Protein AF-A0A1Z4R2C9-F1 (afdb_monomer_lite)

Secondary structure (DSSP, 8-state):
----SHHHHHHHHHHHHHHHHHHHHHHHHHHHHHHHHHHHHHHHHHHHHHHHHHHHHHHHHHHHHHHHHHHHHHHHHHHHHTTSS-HHHHHHHHHHHHHHHHHHHHHHHHHHHHHHHHHHHHHHHHHHT-

Sequence (130 aa):
MRFKGSQGENADAQRNAIAISDLQIKVAELQRGRAKLADEIREKVAISLVKFDEGRTDFQTAQIVSMRAVDQFKVFELRYTRGNSDTETYLSRQNQLDNQKAQTYQAWAKMRRSLFELKLLVLSVKEAEI

Foldseek 3Di:
DDPDDPPPVVVVVVVVVVVVVVVVVVVVVVVVVVVVVVVVLVVVLVVLVVQLVVLVVQLVVLVVVLVVLVVVLVVVVVCVVVVNDDPVVNVVSVVVSVVSVVSSVVSVVSSVVSVVVSCCSVVVVVVVVD

pLDDT: mean 88.52, std 14.42, range [37.78, 98.31]

Radius of gyration: 33.73 Å; chains: 1; bounding box: 69×17×107 Å

Structure (mmCIF, N/CA/C/O backbone):
data_AF-A0A1Z4R2C9-F1
#
_entry.id   AF-A0A1Z4R2C9-F1
#
loop_
_atom_site.group_PDB
_atom_site.id
_atom_site.type_symbol
_atom_site.label_atom_id
_atom_site.label_alt_id
_atom_site.label_comp_id
_atom_site.label_asym_id
_atom_site.label_entity_id
_atom_site.label_seq_id
_atom_site.pdbx_PDB_ins_code
_atom_site.Cartn_x
_atom_site.Cartn_y
_atom_site.Cartn_z
_atom_site.occupancy
_atom_site.B_iso_or_equiv
_atom_site.auth_seq_id
_atom_site.auth_comp_id
_atom_site.auth_asym_id
_atom_site.auth_atom_id
_atom_site.pdbx_PDB_model_num
ATOM 1 N N . MET A 1 1 ? 44.093 -3.175 -74.702 1.00 49.88 1 MET A N 1
ATOM 2 C CA . MET A 1 1 ? 44.499 -2.543 -73.428 1.00 49.88 1 MET A CA 1
ATOM 3 C C . MET A 1 1 ? 43.795 -1.193 -73.293 1.00 49.88 1 MET A C 1
ATOM 5 O O . MET A 1 1 ? 44.179 -0.259 -73.981 1.00 49.88 1 MET A O 1
ATOM 9 N N . ARG A 1 2 ? 42.724 -1.096 -72.491 1.00 37.78 2 ARG A N 1
ATOM 10 C CA . ARG A 1 2 ? 42.106 0.181 -72.079 1.00 37.78 2 ARG A CA 1
ATOM 11 C C . ARG A 1 2 ? 41.448 0.001 -70.706 1.00 37.78 2 ARG A C 1
ATOM 13 O O . ARG A 1 2 ? 40.368 -0.563 -70.609 1.00 37.78 2 ARG A O 1
ATOM 20 N N . PHE A 1 3 ? 42.119 0.490 -69.664 1.00 55.72 3 PHE A N 1
ATOM 21 C CA . PHE A 1 3 ? 41.525 0.776 -68.359 1.00 55.72 3 PHE A CA 1
ATOM 22 C C . PHE A 1 3 ? 40.658 2.038 -68.501 1.00 55.72 3 PHE A C 1
ATOM 24 O O . PHE A 1 3 ? 41.180 3.148 -68.549 1.00 55.72 3 PHE A O 1
ATOM 31 N N . LYS A 1 4 ? 39.339 1.881 -68.624 1.00 51.09 4 LYS A N 1
ATOM 32 C CA . LYS A 1 4 ? 38.355 2.963 -68.461 1.00 51.09 4 LYS A CA 1
ATOM 33 C C . LYS A 1 4 ? 37.148 2.377 -67.729 1.00 51.09 4 LYS A C 1
ATOM 35 O O . LYS A 1 4 ? 36.266 1.815 -68.359 1.00 51.09 4 LYS A O 1
ATOM 40 N N . GLY A 1 5 ? 37.176 2.446 -66.401 1.00 53.25 5 GLY A N 1
ATOM 41 C CA . GLY A 1 5 ? 36.091 1.985 -65.521 1.00 53.25 5 GLY A CA 1
ATOM 42 C C . GLY A 1 5 ? 36.464 2.032 -64.036 1.00 53.25 5 GLY A C 1
ATOM 43 O O . GLY A 1 5 ? 35.666 2.435 -63.204 1.00 53.25 5 GLY A O 1
ATOM 44 N N . SER A 1 6 ? 37.732 1.772 -63.706 1.00 55.91 6 SER A N 1
ATOM 45 C CA . SER A 1 6 ? 38.151 1.539 -62.314 1.00 55.91 6 SER A CA 1
ATOM 46 C C . SER A 1 6 ? 38.208 2.774 -61.390 1.00 55.91 6 SER A C 1
ATOM 48 O O . SER A 1 6 ? 38.283 2.598 -60.177 1.00 55.91 6 SER A O 1
ATOM 50 N N . GLN A 1 7 ? 38.185 4.012 -61.902 1.00 55.62 7 GLN A N 1
ATOM 51 C CA . GLN A 1 7 ? 38.276 5.212 -61.047 1.00 55.62 7 GLN A CA 1
ATOM 52 C C . GLN A 1 7 ? 36.916 5.751 -60.567 1.00 55.62 7 GLN A C 1
ATOM 54 O O . GLN A 1 7 ? 36.873 6.389 -59.520 1.00 55.62 7 GLN A O 1
ATOM 59 N N . GLY A 1 8 ? 35.815 5.479 -61.281 1.00 55.78 8 GLY A N 1
ATOM 60 C CA . GLY A 1 8 ? 34.461 5.903 -60.882 1.00 55.78 8 GLY A CA 1
ATOM 61 C C . GLY A 1 8 ? 33.790 4.921 -59.917 1.00 55.78 8 GLY A C 1
ATOM 62 O O . GLY A 1 8 ? 33.294 5.334 -58.874 1.00 55.78 8 GLY A O 1
ATOM 63 N N . GLU A 1 9 ? 33.882 3.615 -60.199 1.00 57.53 9 GLU A N 1
ATOM 64 C CA . GLU A 1 9 ? 33.362 2.552 -59.319 1.00 57.53 9 GLU A CA 1
ATOM 65 C C . GLU A 1 9 ? 33.990 2.580 -57.919 1.00 57.53 9 GLU A C 1
ATOM 67 O O . GLU A 1 9 ? 33.292 2.371 -56.932 1.00 57.53 9 GLU A O 1
ATOM 72 N N . ASN A 1 10 ? 35.285 2.902 -57.806 1.00 67.12 10 ASN A N 1
ATOM 73 C CA . ASN A 1 10 ? 35.951 3.025 -56.507 1.00 67.12 10 ASN A CA 1
ATOM 74 C C . ASN A 1 10 ? 35.430 4.212 -55.682 1.00 67.12 10 ASN A C 1
ATOM 76 O O . ASN A 1 10 ? 35.333 4.096 -54.464 1.00 67.12 10 ASN A O 1
ATOM 80 N N . ALA A 1 11 ? 35.080 5.337 -56.312 1.00 72.00 11 ALA A N 1
ATOM 81 C CA . ALA A 1 11 ? 34.578 6.511 -55.599 1.00 72.00 11 ALA A CA 1
ATOM 82 C C . ALA A 1 11 ? 33.154 6.288 -55.065 1.00 72.00 11 ALA A C 1
ATOM 84 O O . ALA A 1 11 ? 32.856 6.661 -53.929 1.00 72.00 11 ALA A O 1
ATOM 85 N N . ASP A 1 12 ? 32.297 5.631 -55.848 1.00 73.06 12 ASP A N 1
ATOM 86 C CA . ASP A 1 12 ? 30.935 5.288 -55.431 1.00 73.06 12 ASP A CA 1
ATOM 87 C C . ASP A 1 12 ? 30.925 4.148 -54.402 1.00 73.06 12 ASP A C 1
ATOM 89 O O . ASP A 1 12 ? 30.223 4.233 -53.393 1.00 73.06 12 ASP A O 1
ATOM 93 N N . ALA A 1 13 ? 31.773 3.126 -54.571 1.00 73.12 13 ALA A N 1
ATOM 94 C CA . ALA A 1 13 ? 31.970 2.080 -53.567 1.00 73.12 13 ALA A CA 1
ATOM 95 C C . ALA A 1 13 ? 32.492 2.653 -52.237 1.00 73.12 13 ALA A C 1
ATOM 97 O O . ALA A 1 13 ? 32.024 2.259 -51.168 1.00 73.12 13 ALA A O 1
ATOM 98 N N . GLN A 1 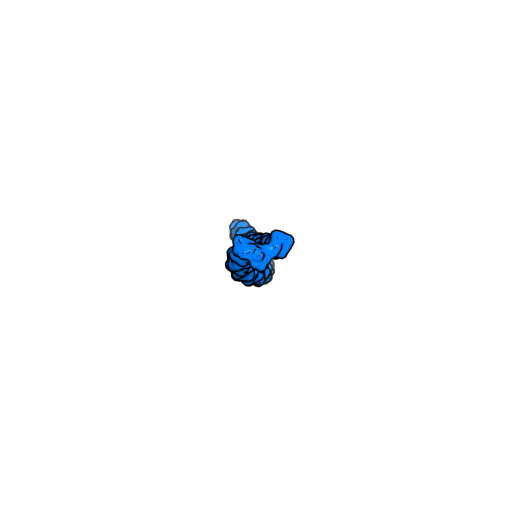14 ? 33.407 3.625 -52.286 1.00 74.19 14 GLN A N 1
ATOM 99 C CA . GLN A 1 14 ? 33.944 4.285 -51.097 1.00 74.19 14 GLN A CA 1
ATOM 100 C C . GLN A 1 14 ? 32.911 5.194 -50.416 1.00 74.19 14 GLN A C 1
ATOM 102 O O . GLN A 1 14 ? 32.808 5.181 -49.190 1.00 74.19 14 GLN A O 1
ATOM 107 N N . ARG A 1 15 ? 32.085 5.926 -51.178 1.00 76.38 15 ARG A N 1
ATOM 108 C CA . ARG A 1 15 ? 30.954 6.699 -50.628 1.00 76.38 15 ARG A CA 1
ATOM 109 C C . ARG A 1 15 ? 29.918 5.802 -49.958 1.00 76.38 15 ARG A C 1
ATOM 111 O O . ARG A 1 15 ? 29.483 6.104 -48.849 1.00 76.38 15 ARG A O 1
ATOM 118 N N . ASN A 1 16 ? 29.569 4.685 -50.592 1.00 75.31 16 ASN A N 1
ATOM 119 C CA . ASN A 1 16 ? 28.640 3.711 -50.025 1.00 75.31 16 ASN A CA 1
ATOM 120 C C . ASN A 1 16 ? 29.207 3.073 -48.749 1.00 75.31 16 ASN A C 1
ATOM 122 O O . ASN A 1 16 ? 28.480 2.940 -47.769 1.00 75.31 16 ASN A O 1
ATOM 126 N N . ALA A 1 17 ? 30.502 2.742 -48.717 1.00 79.56 17 ALA A N 1
ATOM 127 C CA . ALA A 1 17 ? 31.158 2.210 -47.522 1.00 79.56 17 ALA A CA 1
ATOM 128 C C . ALA A 1 17 ? 31.126 3.198 -46.341 1.00 79.56 17 ALA A C 1
ATOM 130 O O . ALA A 1 17 ? 30.846 2.790 -45.215 1.00 79.56 17 ALA A O 1
ATOM 131 N N . ILE A 1 18 ? 31.344 4.494 -46.595 1.00 81.31 18 ILE A N 1
ATOM 132 C CA . ILE A 1 18 ? 31.242 5.544 -45.569 1.00 81.31 18 ILE A CA 1
ATOM 133 C C . ILE A 1 18 ? 29.800 5.658 -45.058 1.00 81.31 18 ILE A C 1
ATOM 135 O O . ILE A 1 18 ? 29.573 5.610 -43.853 1.00 81.31 18 ILE A O 1
ATOM 139 N N . ALA A 1 19 ? 28.814 5.723 -45.958 1.00 83.06 19 ALA A N 1
ATOM 140 C CA . ALA A 1 19 ? 27.404 5.804 -45.576 1.00 83.06 19 ALA A CA 1
ATOM 141 C C . ALA A 1 19 ? 26.936 4.578 -44.767 1.00 83.06 19 ALA A C 1
ATOM 143 O O . ALA A 1 19 ? 26.190 4.718 -43.798 1.00 83.06 19 ALA A O 1
ATOM 144 N N . ILE A 1 20 ? 27.397 3.375 -45.128 1.00 86.31 20 ILE A N 1
ATOM 145 C CA . ILE A 1 20 ? 27.125 2.145 -44.373 1.00 86.31 20 ILE A CA 1
ATOM 146 C C . ILE A 1 20 ? 27.781 2.203 -42.988 1.00 86.31 20 ILE A C 1
ATOM 148 O O . ILE A 1 20 ? 27.129 1.863 -42.004 1.00 86.31 20 ILE A O 1
ATOM 152 N N . SER A 1 21 ? 29.031 2.663 -42.891 1.00 87.56 21 SER A N 1
ATOM 153 C CA . SER A 1 21 ? 29.723 2.842 -41.608 1.00 87.56 21 SER A CA 1
ATOM 154 C C . SER A 1 21 ? 28.983 3.827 -40.695 1.00 87.56 21 SER A C 1
ATOM 156 O O . SER A 1 21 ? 28.780 3.540 -39.517 1.00 87.56 21 SER A O 1
ATOM 158 N N . ASP A 1 22 ? 28.503 4.952 -41.228 1.00 90.69 22 ASP A N 1
ATOM 159 C CA . ASP A 1 22 ? 27.720 5.928 -40.459 1.00 90.69 22 ASP A CA 1
ATOM 160 C C . ASP A 1 22 ? 26.394 5.339 -39.961 1.00 90.69 22 ASP A C 1
ATOM 162 O O . ASP A 1 22 ? 25.987 5.573 -38.820 1.00 90.69 22 ASP A O 1
ATOM 166 N N . LEU A 1 23 ? 25.716 4.538 -40.790 1.00 90.81 23 LEU A N 1
ATOM 167 C CA . LEU A 1 23 ? 24.514 3.812 -40.376 1.00 90.81 23 LEU A CA 1
ATOM 168 C C . LEU A 1 23 ? 24.822 2.782 -39.283 1.00 90.81 23 LEU A C 1
ATOM 170 O O . LEU A 1 23 ? 24.055 2.671 -38.329 1.00 90.81 23 LEU A O 1
ATOM 174 N N . GLN A 1 24 ? 25.943 2.065 -39.372 1.00 90.44 24 GLN A N 1
ATOM 175 C CA . GLN A 1 24 ? 26.370 1.114 -38.341 1.00 90.44 24 GLN A CA 1
ATOM 176 C C . GLN A 1 24 ? 26.655 1.808 -37.005 1.00 90.44 24 GLN A C 1
ATOM 178 O O . GLN A 1 24 ? 26.222 1.314 -35.963 1.00 90.44 24 GLN A O 1
ATOM 183 N N . ILE A 1 25 ? 27.317 2.969 -37.027 1.00 92.69 25 ILE A N 1
ATOM 184 C CA . ILE A 1 25 ? 27.556 3.783 -35.828 1.00 92.69 25 ILE A CA 1
ATOM 185 C C . ILE A 1 25 ? 26.222 4.209 -35.208 1.00 92.69 25 ILE A C 1
ATOM 187 O O . ILE A 1 25 ? 26.000 3.971 -34.022 1.00 92.69 25 ILE A O 1
ATOM 191 N N . LYS A 1 26 ? 25.294 4.744 -36.012 1.00 93.62 26 LYS A N 1
ATOM 192 C CA . LYS A 1 26 ? 23.960 5.150 -35.535 1.00 93.62 26 LYS A CA 1
ATOM 193 C C . LYS A 1 26 ? 23.165 3.983 -34.953 1.00 93.62 26 LYS A C 1
ATOM 195 O O . LYS A 1 26 ? 22.518 4.133 -33.921 1.00 93.62 26 LYS A O 1
ATOM 200 N N . VAL A 1 27 ? 23.221 2.804 -35.573 1.00 93.75 27 VAL A N 1
ATOM 201 C CA . VAL A 1 27 ? 22.576 1.594 -35.038 1.00 93.75 27 VAL A CA 1
ATOM 202 C C . VAL A 1 27 ? 23.195 1.199 -33.697 1.00 93.75 27 VAL A C 1
ATOM 204 O O . VAL A 1 27 ? 22.458 0.896 -32.761 1.00 93.75 27 VAL A O 1
ATOM 207 N N . ALA A 1 28 ? 24.522 1.245 -33.566 1.00 92.81 28 ALA A N 1
ATOM 208 C CA . ALA A 1 28 ? 25.199 0.949 -32.306 1.00 92.81 28 ALA A CA 1
ATOM 209 C C . ALA A 1 28 ? 24.842 1.964 -31.203 1.00 92.81 28 ALA A C 1
ATOM 211 O O . ALA A 1 28 ? 24.635 1.579 -30.050 1.00 92.81 28 ALA A O 1
ATOM 212 N N . GLU A 1 29 ? 24.721 3.250 -31.540 1.00 92.88 29 GLU A N 1
ATOM 213 C CA . GLU A 1 29 ? 24.247 4.294 -30.625 1.00 92.88 29 GLU A CA 1
ATOM 214 C C . GLU A 1 29 ? 22.803 4.049 -30.179 1.00 92.88 29 GLU A C 1
ATOM 216 O O . GLU A 1 29 ? 22.523 4.085 -28.981 1.00 92.88 29 GLU A O 1
ATOM 221 N N . LEU A 1 30 ? 21.902 3.718 -31.110 1.00 92.31 30 LEU A N 1
ATOM 222 C CA . LEU A 1 30 ? 20.516 3.363 -30.795 1.00 92.31 30 LEU A CA 1
ATOM 223 C C . LEU A 1 30 ? 20.433 2.120 -29.904 1.00 92.31 30 LEU A C 1
ATOM 225 O O . LEU A 1 30 ? 19.670 2.104 -28.939 1.00 92.31 30 LEU A O 1
ATOM 229 N N . GLN A 1 31 ? 21.240 1.092 -30.174 1.00 91.00 31 GLN A N 1
ATOM 230 C CA . GLN A 1 31 ? 21.304 -0.113 -29.344 1.00 91.00 31 GLN A CA 1
ATOM 231 C C . GLN A 1 31 ? 21.794 0.196 -27.926 1.00 91.00 31 GLN A C 1
ATOM 233 O O . GLN A 1 31 ? 21.207 -0.290 -26.959 1.00 91.00 31 GLN A O 1
ATOM 238 N N . ARG A 1 32 ? 22.820 1.046 -27.779 1.00 91.62 32 ARG A N 1
ATOM 239 C CA . ARG A 1 32 ? 23.282 1.519 -26.464 1.00 91.62 32 ARG A CA 1
ATOM 240 C C . ARG A 1 32 ? 22.214 2.340 -25.747 1.00 91.62 32 ARG A C 1
ATOM 242 O O . ARG A 1 32 ? 21.995 2.129 -24.558 1.00 91.62 32 ARG A O 1
ATOM 249 N N . GLY A 1 33 ? 21.534 3.238 -26.461 1.00 92.06 33 GLY A N 1
ATOM 250 C CA . GLY A 1 33 ? 20.423 4.025 -25.925 1.00 92.06 33 GLY A CA 1
ATOM 251 C C . GLY A 1 33 ? 19.295 3.133 -25.410 1.00 92.06 33 GLY A C 1
ATOM 252 O O . GLY A 1 33 ? 18.847 3.300 -24.278 1.00 92.06 33 GLY A O 1
ATOM 253 N N . ARG A 1 34 ? 18.907 2.118 -26.190 1.00 88.94 34 ARG A N 1
ATOM 254 C CA . ARG A 1 34 ? 17.906 1.121 -25.791 1.00 88.94 34 ARG A CA 1
ATOM 255 C C . ARG A 1 34 ? 18.339 0.331 -24.555 1.00 88.94 34 ARG A C 1
ATOM 257 O O . ARG A 1 34 ? 17.536 0.162 -23.644 1.00 88.94 34 ARG A O 1
ATOM 264 N N . ALA A 1 35 ? 19.590 -0.131 -24.504 1.00 90.12 35 ALA A N 1
ATOM 265 C CA . ALA A 1 35 ? 20.113 -0.863 -23.350 1.00 90.12 35 ALA A CA 1
ATOM 266 C C . ALA A 1 35 ? 20.080 -0.008 -22.073 1.00 90.12 35 ALA A C 1
ATOM 268 O O . ALA A 1 35 ? 19.579 -0.460 -21.046 1.00 90.12 35 ALA A O 1
ATOM 269 N N . LYS A 1 36 ? 20.516 1.255 -22.162 1.00 92.06 36 LYS A N 1
ATOM 270 C CA . LYS A 1 36 ? 20.483 2.196 -21.036 1.00 92.06 36 LYS A CA 1
ATOM 271 C C . LYS A 1 36 ? 19.055 2.461 -20.547 1.00 92.06 36 LYS A C 1
ATOM 273 O O . LYS A 1 36 ? 18.805 2.410 -19.348 1.00 92.06 36 LYS A O 1
ATOM 278 N N . LEU A 1 37 ? 18.111 2.691 -21.462 1.00 89.12 37 LEU A N 1
ATOM 279 C CA . LEU A 1 37 ? 16.698 2.871 -21.111 1.00 89.12 37 LEU A CA 1
ATOM 280 C C . LEU A 1 37 ? 16.120 1.626 -20.428 1.00 89.12 37 LEU A C 1
ATOM 282 O O . LEU A 1 37 ? 15.398 1.749 -19.441 1.00 89.12 37 LE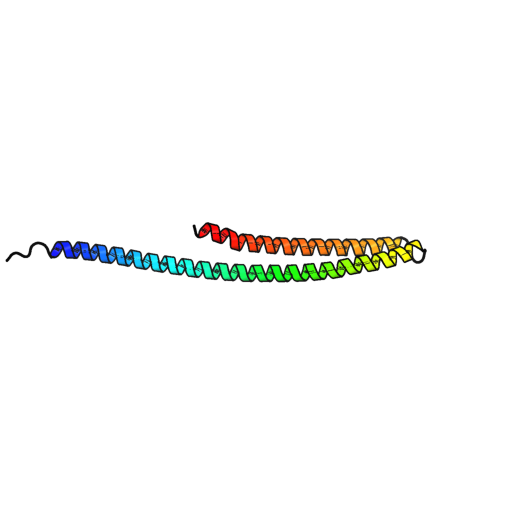U A O 1
ATOM 286 N N . ALA A 1 38 ? 16.459 0.430 -20.912 1.00 88.00 38 ALA A N 1
ATOM 287 C CA . ALA A 1 38 ? 16.024 -0.819 -20.295 1.00 88.00 38 ALA A CA 1
ATOM 288 C C . ALA A 1 38 ? 16.573 -0.988 -18.867 1.00 88.00 38 ALA A C 1
ATOM 290 O O . ALA A 1 38 ? 15.854 -1.468 -17.989 1.00 88.00 38 ALA A O 1
ATOM 291 N N . ASP A 1 39 ? 17.819 -0.585 -18.613 1.00 91.69 39 ASP A N 1
ATOM 292 C CA . ASP A 1 39 ? 18.411 -0.597 -17.269 1.00 91.69 39 ASP A CA 1
ATOM 293 C C . ASP A 1 39 ? 17.711 0.397 -16.333 1.00 91.69 39 ASP A C 1
ATOM 295 O O . ASP A 1 39 ? 17.289 0.017 -15.240 1.00 91.69 39 ASP A O 1
ATOM 299 N N . GLU A 1 40 ? 17.480 1.630 -16.790 1.00 91.06 40 GLU A N 1
ATOM 300 C CA . GLU A 1 40 ? 16.765 2.655 -16.018 1.00 91.06 40 GLU A CA 1
ATOM 301 C C . GLU A 1 40 ? 15.317 2.242 -15.696 1.00 91.06 40 GLU A C 1
ATOM 303 O O . GLU A 1 40 ? 14.809 2.498 -14.601 1.00 91.06 40 GLU A O 1
ATOM 308 N N . ILE A 1 41 ? 14.628 1.588 -16.636 1.00 89.06 41 ILE A N 1
ATOM 309 C CA . ILE A 1 41 ? 13.279 1.054 -16.412 1.00 89.06 41 ILE A CA 1
ATOM 310 C C . ILE A 1 41 ? 13.318 -0.058 -15.363 1.00 89.06 41 ILE A C 1
ATOM 312 O O . ILE A 1 41 ? 12.500 -0.047 -14.441 1.00 89.06 41 ILE A O 1
ATOM 316 N N . ARG A 1 42 ? 14.265 -1.000 -15.472 1.00 90.88 42 ARG A N 1
ATOM 317 C CA . ARG A 1 42 ? 14.422 -2.091 -14.499 1.00 90.88 42 ARG A CA 1
ATOM 318 C C . ARG A 1 42 ? 14.651 -1.556 -13.090 1.00 90.88 42 ARG A C 1
ATOM 320 O O . ARG A 1 42 ? 14.002 -2.026 -12.157 1.00 90.88 42 ARG A O 1
ATOM 327 N N . GLU A 1 43 ? 15.501 -0.545 -12.945 1.00 94.38 43 GLU A N 1
ATOM 328 C CA . GLU A 1 43 ? 15.746 0.120 -11.665 1.00 94.38 43 GLU A CA 1
ATOM 329 C C . GLU A 1 43 ? 14.466 0.761 -11.101 1.00 94.38 43 GLU A C 1
ATOM 331 O O . GLU A 1 43 ? 14.087 0.505 -9.956 1.00 94.38 43 GLU A O 1
ATOM 336 N N . LYS A 1 44 ? 13.730 1.528 -11.917 1.00 93.75 44 LYS A N 1
ATOM 337 C CA . LYS A 1 44 ? 12.467 2.162 -11.495 1.00 93.75 44 LYS A CA 1
ATOM 338 C C . LYS A 1 44 ? 11.402 1.143 -11.094 1.00 93.75 44 LYS A C 1
ATOM 340 O O . LYS A 1 44 ? 10.679 1.367 -10.123 1.00 93.75 44 LYS A O 1
ATOM 345 N N . VAL A 1 45 ? 11.296 0.032 -11.823 1.00 94.94 45 VAL A N 1
ATOM 346 C CA . VAL A 1 45 ? 10.375 -1.064 -11.492 1.00 94.94 45 VAL A CA 1
ATOM 347 C C . VAL A 1 45 ? 10.758 -1.695 -10.156 1.00 94.94 45 VAL A C 1
ATOM 349 O O . VAL A 1 45 ? 9.878 -1.889 -9.320 1.00 94.94 45 VAL A O 1
ATOM 352 N N . ALA A 1 46 ? 12.047 -1.952 -9.916 1.00 95.19 46 ALA A N 1
ATOM 353 C CA . ALA A 1 46 ? 12.522 -2.509 -8.651 1.00 95.19 46 ALA A CA 1
ATOM 354 C C . ALA A 1 46 ? 12.197 -1.590 -7.461 1.00 95.19 46 ALA A C 1
ATOM 356 O O . ALA A 1 46 ? 11.636 -2.046 -6.466 1.00 95.19 46 ALA A O 1
ATOM 357 N N . ILE A 1 47 ? 12.457 -0.285 -7.585 1.00 96.00 47 ILE A N 1
ATOM 358 C CA . ILE A 1 47 ? 12.136 0.702 -6.541 1.00 96.00 47 ILE A CA 1
ATOM 359 C C . ILE A 1 47 ? 10.626 0.741 -6.263 1.00 96.00 47 ILE A C 1
ATOM 361 O O . ILE A 1 47 ? 10.198 0.755 -5.108 1.00 96.00 47 ILE A O 1
ATOM 365 N N . SER A 1 48 ? 9.802 0.758 -7.311 1.00 96.06 48 SER A N 1
ATOM 366 C CA . SER A 1 48 ? 8.342 0.776 -7.165 1.00 96.06 48 SER A CA 1
ATOM 367 C C . SER A 1 48 ? 7.791 -0.518 -6.566 1.00 96.06 48 SER A C 1
ATOM 369 O O . SER A 1 48 ? 6.818 -0.468 -5.814 1.00 96.06 48 SER A O 1
ATOM 371 N N . LEU A 1 49 ? 8.416 -1.663 -6.853 1.00 96.62 49 LEU A N 1
ATOM 372 C CA . LEU A 1 49 ? 8.050 -2.945 -6.257 1.00 96.62 49 LEU A CA 1
ATOM 373 C C . LEU A 1 49 ? 8.317 -2.955 -4.748 1.00 96.62 49 LEU A C 1
ATOM 375 O O . LEU A 1 49 ? 7.427 -3.326 -3.990 1.00 96.62 49 LEU A O 1
ATOM 379 N N . VAL A 1 50 ? 9.478 -2.461 -4.307 1.00 97.19 50 VAL A N 1
ATOM 380 C CA . VAL A 1 50 ? 9.798 -2.342 -2.872 1.00 97.19 50 VAL A CA 1
ATOM 381 C C . VAL A 1 50 ? 8.750 -1.495 -2.146 1.00 97.19 50 VAL A C 1
ATOM 383 O O . VAL A 1 50 ? 8.190 -1.934 -1.146 1.00 97.19 50 VAL A O 1
ATOM 386 N N . LYS A 1 51 ? 8.387 -0.328 -2.697 1.00 96.06 51 LYS A N 1
ATOM 387 C CA . LYS A 1 51 ? 7.329 0.530 -2.126 1.00 96.06 51 LYS A CA 1
ATOM 388 C C . LYS A 1 51 ? 5.971 -0.167 -2.052 1.00 96.06 51 LYS A C 1
ATOM 390 O O . LYS A 1 51 ? 5.171 0.098 -1.152 1.00 96.06 51 LYS A O 1
ATOM 395 N N . PHE A 1 52 ? 5.662 -1.013 -3.033 1.00 97.75 52 PHE A N 1
ATOM 396 C CA . PHE A 1 52 ? 4.445 -1.811 -3.007 1.00 97.75 52 PHE A CA 1
ATOM 397 C C . PHE A 1 52 ? 4.477 -2.854 -1.888 1.00 97.75 52 PHE A C 1
ATOM 399 O O . PHE A 1 52 ? 3.501 -2.952 -1.143 1.00 97.75 52 PHE A O 1
ATOM 406 N N . ASP A 1 53 ? 5.582 -3.579 -1.732 1.00 98.00 53 ASP A N 1
ATOM 407 C CA . ASP A 1 53 ? 5.727 -4.610 -0.701 1.00 98.00 53 ASP A CA 1
ATOM 408 C C . ASP A 1 53 ? 5.724 -4.029 0.722 1.00 98.00 53 ASP A C 1
ATOM 410 O O . ASP A 1 53 ? 5.086 -4.594 1.617 1.00 98.00 53 ASP A O 1
ATOM 414 N N . GLU A 1 54 ? 6.340 -2.862 0.925 1.00 96.94 54 GLU A N 1
ATOM 415 C CA . GLU A 1 54 ? 6.242 -2.095 2.174 1.00 96.94 54 GLU A CA 1
ATOM 416 C C . GLU A 1 54 ? 4.779 -1.745 2.482 1.00 96.94 54 GLU A C 1
ATOM 418 O O . GLU A 1 54 ? 4.240 -2.133 3.520 1.00 96.94 54 GLU A O 1
ATOM 423 N N . GLY A 1 55 ? 4.083 -1.110 1.530 1.00 97.81 55 GLY A N 1
ATOM 424 C CA . GLY A 1 55 ? 2.676 -0.741 1.700 1.00 97.81 55 GLY A CA 1
ATOM 425 C C . GLY A 1 55 ? 1.751 -1.945 1.910 1.00 97.81 55 GLY A C 1
ATOM 426 O O . GLY A 1 55 ? 0.771 -1.860 2.654 1.00 97.81 55 GLY A O 1
ATOM 427 N N . ARG A 1 56 ? 2.057 -3.085 1.283 1.00 98.00 56 ARG A N 1
ATOM 428 C CA . ARG A 1 56 ? 1.338 -4.347 1.489 1.00 98.00 56 ARG A CA 1
ATOM 429 C C . ARG A 1 56 ? 1.510 -4.846 2.918 1.00 98.00 56 ARG A C 1
ATOM 431 O O . ARG A 1 56 ? 0.516 -5.219 3.540 1.00 98.00 56 ARG A O 1
ATOM 438 N N . THR A 1 57 ? 2.737 -4.857 3.425 1.00 97.94 57 THR A N 1
ATOM 439 C CA . THR A 1 57 ? 3.046 -5.322 4.784 1.00 97.94 57 THR A CA 1
ATOM 440 C C . THR A 1 57 ? 2.382 -4.431 5.834 1.00 97.94 57 THR A C 1
ATOM 442 O O . THR A 1 57 ? 1.755 -4.940 6.769 1.00 97.94 57 THR A O 1
ATOM 445 N N . ASP A 1 58 ? 2.418 -3.113 5.633 1.00 97.50 58 ASP A N 1
ATOM 446 C CA . ASP A 1 58 ? 1.725 -2.140 6.483 1.00 97.50 58 ASP A CA 1
ATOM 447 C C . ASP A 1 58 ? 0.215 -2.392 6.514 1.00 97.50 58 ASP A C 1
ATOM 449 O O . ASP A 1 58 ? -0.395 -2.455 7.584 1.00 97.50 58 ASP A O 1
ATOM 453 N N . PHE A 1 59 ? -0.403 -2.582 5.343 1.00 98.31 59 PHE A N 1
ATOM 454 C CA . PHE A 1 59 ? -1.832 -2.867 5.254 1.00 98.31 59 PHE A CA 1
ATOM 455 C C . PHE A 1 59 ? -2.202 -4.193 5.928 1.00 98.31 59 PHE A C 1
ATOM 457 O O . PHE A 1 59 ? -3.170 -4.235 6.686 1.00 98.31 59 PHE A O 1
ATOM 464 N N . GLN A 1 60 ? -1.438 -5.263 5.693 1.00 98.06 60 GLN A N 1
ATOM 465 C CA . GLN A 1 60 ? -1.675 -6.566 6.324 1.00 98.06 60 GLN A CA 1
ATOM 466 C C . GLN A 1 60 ? -1.580 -6.474 7.850 1.00 98.06 60 GLN A C 1
ATOM 468 O O . GLN A 1 60 ? -2.434 -7.002 8.564 1.00 98.06 60 GLN A O 1
ATOM 473 N N . THR A 1 61 ? -0.587 -5.743 8.353 1.00 97.81 61 THR A N 1
ATOM 474 C CA . THR A 1 61 ? -0.422 -5.497 9.788 1.00 97.81 61 THR A CA 1
ATOM 475 C C . THR A 1 61 ? -1.609 -4.714 10.349 1.00 97.81 61 THR A C 1
ATOM 477 O O . THR A 1 61 ? -2.231 -5.143 11.324 1.00 97.81 61 THR A O 1
ATOM 480 N N . ALA A 1 62 ? -1.988 -3.606 9.703 1.00 98.00 62 ALA A N 1
ATOM 481 C CA . ALA A 1 62 ? -3.127 -2.788 10.113 1.00 98.00 62 ALA A CA 1
ATOM 482 C C . ALA A 1 62 ? -4.447 -3.579 10.097 1.00 98.00 62 ALA A C 1
ATOM 484 O O . ALA A 1 62 ? -5.260 -3.442 11.012 1.00 98.00 62 ALA A O 1
ATOM 485 N N . GLN A 1 63 ? -4.636 -4.457 9.108 1.00 97.94 63 GLN A N 1
ATOM 486 C CA . GLN A 1 63 ? -5.806 -5.323 9.003 1.00 97.94 63 GLN A CA 1
ATOM 487 C C . GLN A 1 63 ? -5.915 -6.273 10.200 1.00 97.94 63 GLN A C 1
ATOM 489 O O . GLN A 1 63 ? -6.977 -6.342 10.818 1.00 97.94 63 GLN A O 1
ATOM 494 N N . ILE A 1 64 ? -4.828 -6.959 10.567 1.00 97.75 64 ILE A N 1
ATOM 495 C CA . ILE A 1 64 ? -4.813 -7.874 11.720 1.00 97.75 64 ILE A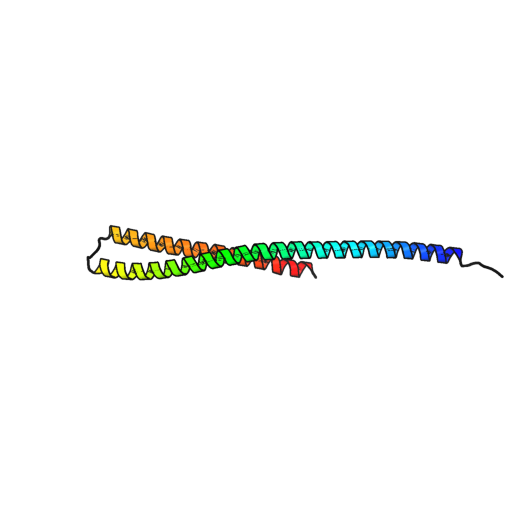 CA 1
ATOM 496 C C . ILE A 1 64 ? -5.131 -7.114 13.014 1.00 97.75 64 ILE A C 1
ATOM 498 O O . ILE A 1 64 ? -5.957 -7.561 13.815 1.00 97.75 64 ILE A O 1
ATOM 502 N N . VAL A 1 65 ? -4.515 -5.944 13.210 1.00 97.50 65 VAL A N 1
ATOM 503 C CA . VAL A 1 65 ? -4.768 -5.095 14.384 1.00 97.50 65 VAL A CA 1
ATOM 504 C C . VAL A 1 65 ? -6.227 -4.641 14.423 1.00 97.50 65 VAL A C 1
ATOM 506 O O . VAL A 1 65 ? -6.866 -4.732 15.470 1.00 97.50 65 VAL A O 1
ATOM 509 N N . SER A 1 66 ? -6.785 -4.206 13.292 1.00 97.81 66 SER A N 1
ATOM 510 C CA . SER A 1 66 ? -8.178 -3.764 13.203 1.00 97.81 66 SER A CA 1
ATOM 511 C C .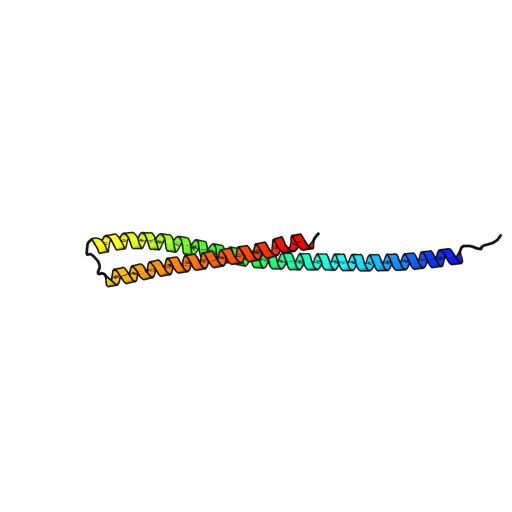 SER A 1 66 ? -9.165 -4.895 13.485 1.00 97.81 66 SER A C 1
ATOM 513 O O . SER A 1 66 ? -10.097 -4.700 14.264 1.00 97.81 66 SER A O 1
ATOM 515 N N . MET A 1 67 ? -8.932 -6.094 12.940 1.00 97.69 67 MET A N 1
ATOM 516 C CA . MET A 1 67 ? -9.743 -7.278 13.246 1.00 97.69 67 MET A CA 1
ATOM 517 C C . MET A 1 67 ? -9.741 -7.572 14.748 1.00 97.69 67 MET A C 1
ATOM 519 O O . MET A 1 67 ? -10.797 -7.755 15.351 1.00 97.69 67 MET A O 1
ATOM 523 N N . ARG A 1 68 ? -8.564 -7.526 15.381 1.00 97.50 68 ARG A N 1
ATOM 524 C CA . ARG A 1 68 ? -8.453 -7.747 16.823 1.00 97.50 68 ARG A CA 1
ATOM 525 C C . ARG A 1 68 ? -9.138 -6.653 17.641 1.00 97.50 68 ARG A C 1
ATOM 527 O O . ARG A 1 68 ? -9.772 -6.963 18.648 1.00 97.50 68 ARG A O 1
ATOM 534 N N . ALA A 1 69 ? -9.040 -5.397 17.213 1.00 97.69 69 ALA A N 1
ATOM 535 C CA . ALA A 1 69 ? -9.715 -4.274 17.854 1.00 97.69 69 ALA A CA 1
ATOM 536 C C . ALA A 1 69 ? -11.246 -4.416 17.789 1.00 97.69 69 ALA A C 1
ATOM 538 O O . ALA A 1 69 ? -11.923 -4.148 18.779 1.00 97.69 69 ALA A O 1
ATOM 539 N N . VAL A 1 70 ? -11.793 -4.898 16.665 1.00 98.19 70 VAL A N 1
ATOM 540 C CA . VAL A 1 70 ? -13.226 -5.216 16.535 1.00 98.19 70 VAL A CA 1
ATOM 541 C C . VAL A 1 70 ? -13.641 -6.272 17.559 1.00 98.19 70 VAL A C 1
ATOM 543 O O . VAL A 1 70 ? -14.639 -6.089 18.253 1.00 98.19 70 VAL A O 1
ATOM 546 N N . ASP A 1 71 ? -12.884 -7.361 17.690 1.00 98.06 71 ASP A N 1
ATOM 547 C CA . ASP A 1 71 ? -13.235 -8.432 18.627 1.00 98.06 71 ASP A CA 1
ATOM 548 C C . ASP A 1 71 ? -13.122 -7.990 20.091 1.00 98.06 71 ASP A C 1
ATOM 550 O O . ASP A 1 71 ? -13.995 -8.298 20.904 1.00 98.06 71 ASP A O 1
ATOM 554 N N . GLN A 1 72 ? -12.105 -7.194 20.428 1.00 96.81 72 GLN A N 1
ATOM 555 C CA . GLN A 1 72 ? -11.991 -6.569 21.749 1.00 96.81 72 GLN A CA 1
ATOM 556 C C . GLN A 1 72 ? -13.168 -5.634 22.042 1.00 96.81 72 GLN A C 1
ATOM 558 O O . GLN A 1 72 ? -13.708 -5.654 23.150 1.00 96.81 72 GLN A O 1
ATOM 563 N N . PHE A 1 73 ? -13.591 -4.844 21.053 1.00 97.88 73 PHE A N 1
ATOM 564 C CA . PHE A 1 73 ? -14.722 -3.938 21.207 1.00 97.88 73 PHE A CA 1
ATOM 565 C C . PHE A 1 73 ? -16.032 -4.693 21.449 1.00 97.88 73 PHE A C 1
ATOM 567 O O . PHE A 1 73 ? -16.771 -4.310 22.346 1.00 97.88 73 PHE A O 1
ATOM 574 N N . LYS A 1 74 ? -16.283 -5.815 20.759 1.00 97.50 74 LYS A N 1
ATOM 575 C CA . LYS A 1 74 ? -17.461 -6.670 21.024 1.00 97.50 74 LYS A CA 1
ATOM 576 C C . LYS A 1 74 ? -17.502 -7.165 22.472 1.00 97.50 74 LYS A C 1
ATOM 578 O O . LYS A 1 74 ? -18.545 -7.143 23.119 1.00 97.50 74 LYS A O 1
ATOM 583 N N . VAL A 1 75 ? -16.361 -7.604 23.011 1.00 96.19 75 VAL A N 1
ATOM 584 C CA . VAL A 1 75 ? -16.274 -8.033 24.419 1.00 96.19 75 VAL A CA 1
ATOM 585 C C . VAL A 1 75 ? -16.586 -6.870 25.361 1.00 96.19 75 VAL A C 1
ATOM 587 O O . VAL A 1 75 ? -17.262 -7.049 26.375 1.00 96.19 75 VAL A O 1
ATOM 590 N N . PHE A 1 76 ? -16.098 -5.677 25.035 1.00 96.75 76 PHE A N 1
ATOM 591 C CA . PHE A 1 76 ? -16.366 -4.470 25.803 1.00 96.75 76 PHE A CA 1
ATOM 592 C C . PHE A 1 76 ? -17.842 -4.031 25.717 1.00 96.75 76 PHE A C 1
ATOM 594 O O . PHE A 1 76 ? -18.441 -3.719 26.743 1.00 96.75 76 PHE A O 1
ATOM 601 N N . GLU A 1 77 ? -18.466 -4.101 24.544 1.00 96.56 77 GLU A N 1
ATOM 602 C CA . GLU A 1 77 ? -19.888 -3.805 24.326 1.00 96.56 77 GLU A CA 1
ATOM 603 C C . GLU A 1 77 ? -20.796 -4.715 25.174 1.00 96.56 77 GLU A C 1
ATOM 605 O O . GLU A 1 77 ? -21.730 -4.250 25.833 1.00 96.56 77 GLU A O 1
ATOM 610 N N . LEU A 1 78 ? -20.465 -6.006 25.277 1.00 96.38 78 LEU A N 1
ATOM 611 C CA . LEU A 1 78 ? -21.155 -6.933 26.182 1.00 96.38 78 LEU A CA 1
ATOM 612 C C . LEU A 1 78 ? -21.014 -6.544 27.662 1.00 96.38 78 LEU A C 1
ATOM 614 O O . LEU A 1 78 ? -21.914 -6.801 28.460 1.00 96.38 78 LEU A O 1
ATOM 618 N N . ARG A 1 79 ? -19.889 -5.946 28.068 1.00 94.69 79 ARG A N 1
ATOM 619 C CA . ARG A 1 79 ? -19.718 -5.447 29.444 1.00 94.69 79 ARG A CA 1
ATOM 620 C C . ARG A 1 79 ? -20.550 -4.192 29.683 1.00 94.69 79 ARG A C 1
ATOM 622 O O . ARG A 1 79 ? -21.191 -4.108 30.728 1.00 94.69 79 ARG A O 1
ATOM 629 N N . TYR A 1 80 ? -20.561 -3.269 28.724 1.00 95.50 80 TYR A N 1
ATOM 630 C CA . TYR A 1 80 ? -21.350 -2.039 28.780 1.00 95.50 80 TYR A CA 1
ATOM 631 C C . TYR A 1 80 ? -22.850 -2.328 28.894 1.00 95.50 80 TYR A C 1
ATOM 633 O O . TYR A 1 80 ? -23.499 -1.853 29.819 1.00 95.50 80 TYR A O 1
ATOM 641 N N . THR A 1 81 ? -23.382 -3.202 28.037 1.00 94.62 81 THR A N 1
ATOM 642 C CA . THR A 1 81 ? -24.806 -3.594 28.059 1.00 94.62 81 THR A CA 1
ATOM 643 C C . THR A 1 81 ? -25.232 -4.288 29.356 1.00 94.62 81 THR A C 1
ATOM 645 O O . THR A 1 81 ? -26.402 -4.247 29.724 1.00 94.62 81 THR A O 1
ATOM 648 N N . ARG A 1 82 ? -24.287 -4.887 30.090 1.00 95.75 82 ARG A N 1
ATOM 649 C CA . ARG A 1 82 ? -24.504 -5.465 31.428 1.00 95.75 82 ARG A CA 1
ATOM 650 C C . ARG A 1 82 ? -24.358 -4.451 32.571 1.00 95.75 82 ARG A C 1
ATOM 652 O O . ARG A 1 82 ? -24.383 -4.859 33.726 1.00 95.75 82 ARG A O 1
ATOM 659 N N . GLY A 1 83 ? -24.163 -3.167 32.270 1.00 93.25 83 GLY A N 1
ATOM 660 C CA . GLY A 1 83 ? -23.994 -2.101 33.261 1.00 93.25 83 GLY A CA 1
ATOM 661 C C . GLY A 1 83 ? -22.604 -2.033 33.902 1.00 93.25 83 GLY A C 1
ATOM 662 O O . GLY A 1 83 ? -22.426 -1.326 34.886 1.00 93.25 83 GLY A O 1
ATOM 663 N N . ASN A 1 84 ? -21.603 -2.741 33.362 1.00 92.50 84 ASN A N 1
ATOM 664 C CA . ASN A 1 84 ? -20.242 -2.779 33.921 1.00 92.50 84 ASN A CA 1
ATOM 665 C C . ASN A 1 84 ? -19.315 -1.680 33.356 1.00 92.50 84 ASN A C 1
ATOM 667 O O . ASN A 1 84 ? -18.094 -1.795 33.461 1.00 92.50 84 ASN A O 1
ATOM 671 N N . SER A 1 85 ? -19.871 -0.671 32.683 1.00 90.88 85 SER A N 1
ATOM 672 C CA . SER A 1 85 ? -19.161 0.482 32.114 1.00 90.88 85 SER A CA 1
ATOM 673 C C . SER A 1 85 ? -20.144 1.636 31.921 1.00 90.88 85 SER A C 1
ATOM 675 O O . SER A 1 85 ? -21.334 1.399 31.725 1.00 90.88 85 SER A O 1
ATOM 677 N N . ASP A 1 86 ? -19.645 2.869 31.913 1.00 94.88 86 ASP A N 1
ATOM 678 C CA . ASP A 1 86 ? -20.420 4.062 31.567 1.00 94.88 86 ASP A CA 1
ATOM 679 C C . ASP A 1 86 ? -20.383 4.379 30.058 1.00 94.88 86 ASP A C 1
ATOM 681 O O . ASP A 1 86 ? -19.610 3.800 29.281 1.00 94.88 86 ASP A O 1
ATOM 685 N N . THR A 1 87 ? -21.260 5.300 29.650 1.00 95.94 87 THR A N 1
ATOM 686 C CA . THR A 1 87 ? -21.442 5.720 28.255 1.00 95.94 87 THR A CA 1
ATOM 687 C C . THR A 1 87 ? -20.258 6.529 27.721 1.00 95.94 87 THR A C 1
ATOM 689 O O . THR A 1 87 ? -19.923 6.397 26.546 1.00 95.94 87 THR A O 1
ATOM 692 N N . GLU A 1 88 ? -19.587 7.337 28.545 1.00 96.88 88 GLU A N 1
ATOM 693 C CA . GLU A 1 88 ? -18.435 8.139 28.102 1.00 96.88 88 GLU A CA 1
ATOM 694 C C . GLU A 1 88 ? -17.259 7.238 27.713 1.00 96.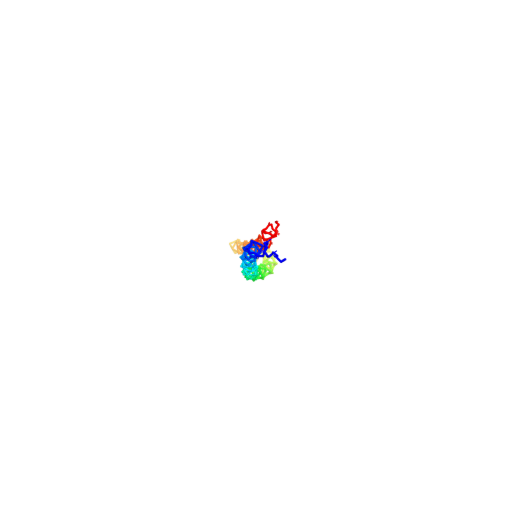88 88 GLU A C 1
ATOM 696 O O . GLU A 1 88 ? -16.669 7.375 26.636 1.00 96.88 88 GLU A O 1
ATOM 701 N N . THR A 1 89 ? -16.984 6.237 28.547 1.00 96.19 89 THR A N 1
ATOM 702 C CA . THR A 1 89 ? -16.013 5.180 28.285 1.00 96.19 89 THR A CA 1
ATOM 703 C C . THR A 1 89 ? -16.386 4.416 27.020 1.00 96.19 89 THR A C 1
ATOM 705 O O . THR A 1 89 ? -15.513 4.128 26.197 1.00 96.19 89 THR A O 1
ATOM 708 N N . TYR A 1 90 ? -17.677 4.125 26.823 1.00 96.69 90 TYR A N 1
ATOM 709 C CA . TYR A 1 90 ? -18.144 3.444 25.620 1.00 96.69 90 TYR A CA 1
ATOM 710 C C . TYR A 1 90 ? -17.859 4.236 24.342 1.00 96.69 90 TYR A C 1
ATOM 712 O O . TYR A 1 90 ? -17.213 3.716 23.429 1.00 96.69 90 TYR A O 1
ATOM 720 N N . LEU A 1 91 ? -18.257 5.507 24.303 1.00 97.25 91 LEU A N 1
ATOM 721 C CA . LEU A 1 91 ? -18.039 6.379 23.149 1.00 97.25 91 LEU A CA 1
ATOM 722 C C . LEU A 1 91 ? -16.545 6.594 22.870 1.00 97.25 91 LEU A C 1
ATOM 724 O O . LEU A 1 91 ? -16.120 6.595 21.715 1.00 97.25 91 LEU A O 1
ATOM 728 N N . SER A 1 92 ? -15.722 6.704 23.915 1.00 97.44 92 SER A N 1
ATOM 729 C CA . SER A 1 92 ? -14.264 6.794 23.774 1.00 97.44 92 SER A CA 1
ATOM 730 C C . SER A 1 92 ? -13.672 5.543 23.113 1.00 97.44 92 SER A C 1
ATOM 732 O O . SER A 1 92 ? -12.898 5.644 22.156 1.00 97.44 92 SER A O 1
ATOM 734 N N . ARG A 1 93 ? -14.080 4.344 23.553 1.00 96.75 93 ARG A N 1
ATOM 735 C CA . ARG A 1 93 ? -13.653 3.071 22.944 1.00 96.75 93 ARG A CA 1
ATOM 736 C C . ARG A 1 93 ? -14.151 2.914 21.510 1.00 96.75 93 ARG A C 1
ATOM 738 O O . ARG A 1 93 ? -13.410 2.406 20.669 1.00 96.75 93 ARG A O 1
ATOM 745 N N . GLN A 1 94 ? -15.366 3.370 21.221 1.00 97.38 94 GLN A N 1
ATOM 746 C CA . GLN A 1 94 ? -15.924 3.347 19.872 1.00 97.38 94 GLN A CA 1
ATOM 747 C C . GLN A 1 94 ? -15.115 4.248 18.929 1.00 97.38 94 GLN A C 1
ATOM 749 O O . GLN A 1 94 ? -14.672 3.793 17.876 1.00 97.38 94 GLN A O 1
ATOM 754 N N . ASN A 1 95 ? -14.805 5.476 19.354 1.00 98.12 95 ASN A N 1
ATOM 755 C CA . ASN A 1 95 ? -13.950 6.389 18.594 1.00 98.12 95 ASN A CA 1
ATOM 756 C C . ASN A 1 95 ? -12.548 5.808 18.342 1.00 98.12 95 ASN A C 1
ATOM 758 O O . ASN A 1 95 ? -11.993 5.970 17.256 1.00 98.12 95 ASN A O 1
ATOM 762 N N . GLN A 1 96 ? -11.960 5.103 19.316 1.00 97.44 96 GLN A N 1
ATOM 763 C CA . GLN A 1 96 ? -10.682 4.402 19.122 1.00 97.44 96 GLN A CA 1
ATOM 764 C C . GLN A 1 96 ? -10.780 3.328 18.030 1.00 97.44 96 GLN A C 1
ATOM 766 O O . GLN A 1 96 ? -9.906 3.255 17.163 1.00 97.44 96 GLN A O 1
ATOM 771 N N . LEU A 1 97 ? -11.848 2.523 18.040 1.00 98.12 97 LEU A N 1
ATOM 772 C CA . LEU A 1 97 ? -12.079 1.507 17.015 1.00 98.12 97 LEU A CA 1
ATOM 773 C C . LEU A 1 97 ? -12.235 2.133 15.623 1.00 98.12 97 LEU A C 1
ATOM 775 O O . LEU A 1 97 ? -11.656 1.638 14.653 1.00 98.12 97 LEU A O 1
ATOM 779 N N . ASP A 1 98 ? -12.995 3.218 15.518 1.00 98.31 98 ASP A N 1
ATOM 780 C CA . ASP A 1 98 ? -13.236 3.885 14.240 1.00 98.31 98 ASP A CA 1
ATOM 781 C C . ASP A 1 98 ? -11.959 4.525 13.684 1.00 98.31 98 ASP A C 1
ATOM 783 O O . ASP A 1 98 ? -11.655 4.364 12.499 1.00 98.31 98 ASP A O 1
ATOM 787 N N . ASN A 1 99 ? -11.129 5.122 14.543 1.00 97.94 99 ASN A N 1
ATOM 788 C CA . ASN A 1 99 ? -9.797 5.591 14.159 1.00 97.94 99 ASN A CA 1
ATOM 789 C C . ASN A 1 99 ? -8.898 4.445 13.667 1.00 97.94 99 ASN A C 1
ATOM 791 O O . ASN A 1 99 ? -8.214 4.593 12.652 1.00 97.94 99 ASN A O 1
ATOM 795 N N . GLN A 1 100 ? -8.932 3.278 14.318 1.00 97.81 100 GLN A N 1
ATOM 796 C CA . GLN A 1 100 ? -8.163 2.109 13.879 1.00 97.81 100 GLN A CA 1
ATOM 797 C C . GLN A 1 100 ? -8.623 1.597 12.501 1.00 97.81 100 GLN A C 1
ATOM 799 O O . GLN A 1 100 ? -7.800 1.236 11.650 1.00 97.81 100 GLN A O 1
ATOM 804 N N . LYS A 1 101 ? -9.938 1.579 12.247 1.00 98.12 101 LYS A N 1
ATOM 805 C CA . LYS A 1 101 ? -10.491 1.238 10.926 1.00 98.12 101 LYS A CA 1
ATOM 806 C C . LYS A 1 101 ? -10.051 2.254 9.873 1.00 98.12 101 LYS A C 1
ATOM 808 O O . LYS A 1 101 ? -9.593 1.854 8.804 1.00 98.12 101 LYS A O 1
ATOM 813 N N . ALA A 1 102 ? -10.131 3.549 10.176 1.00 98.25 102 ALA A N 1
ATOM 814 C CA . ALA A 1 102 ? -9.711 4.613 9.267 1.00 98.25 102 ALA A CA 1
ATOM 815 C C . ALA A 1 102 ? -8.228 4.484 8.877 1.00 98.25 102 ALA A C 1
ATOM 817 O O . ALA A 1 102 ? -7.898 4.538 7.692 1.00 98.25 102 ALA A O 1
ATOM 818 N N . GLN A 1 103 ? -7.344 4.223 9.844 1.00 97.19 103 GLN A N 1
ATOM 819 C CA . GLN A 1 103 ? -5.920 3.970 9.586 1.00 97.19 103 GLN A CA 1
ATOM 820 C C . GLN A 1 103 ? -5.704 2.764 8.661 1.00 97.19 103 GLN A C 1
ATOM 822 O O . GLN A 1 103 ? -4.902 2.823 7.729 1.00 97.19 103 GLN A O 1
ATOM 827 N N . THR A 1 104 ? -6.471 1.690 8.859 1.00 98.19 104 THR A N 1
ATOM 828 C CA . THR A 1 104 ? -6.412 0.490 8.009 1.00 98.19 104 THR A CA 1
ATOM 829 C C . THR A 1 104 ? -6.827 0.795 6.568 1.00 98.19 104 THR A C 1
ATOM 831 O O . THR A 1 104 ? -6.152 0.380 5.625 1.00 98.19 104 THR A O 1
ATOM 834 N N . TYR A 1 105 ? -7.891 1.581 6.376 1.00 98.00 105 TYR A N 1
ATOM 835 C CA . TYR A 1 105 ? -8.311 2.034 5.046 1.00 98.00 105 TYR A CA 1
ATOM 836 C C . TYR A 1 105 ? -7.273 2.935 4.372 1.00 98.00 105 TYR A C 1
ATOM 838 O O . TYR A 1 105 ? -7.052 2.825 3.165 1.00 98.00 105 TYR A O 1
ATOM 846 N N . GLN A 1 106 ? -6.603 3.804 5.130 1.00 97.81 106 GLN A N 1
ATOM 847 C CA . GLN A 1 106 ? -5.520 4.629 4.596 1.00 97.81 106 GLN A CA 1
ATOM 848 C C . GLN A 1 106 ? -4.328 3.776 4.144 1.00 97.81 106 GLN A C 1
ATOM 850 O O . GLN A 1 106 ? -3.793 4.010 3.059 1.00 97.81 106 GLN A O 1
ATOM 855 N N . ALA A 1 107 ? -3.933 2.769 4.930 1.00 97.88 107 ALA A N 1
ATOM 856 C CA . ALA A 1 107 ? -2.875 1.830 4.554 1.00 97.88 107 ALA A CA 1
ATOM 857 C C . ALA A 1 107 ? -3.238 1.057 3.273 1.00 97.88 107 ALA A C 1
ATOM 859 O O . ALA A 1 107 ? -2.440 0.987 2.336 1.00 97.88 107 ALA A O 1
ATOM 860 N N . TRP A 1 108 ? -4.482 0.581 3.172 1.00 98.19 108 TRP A N 1
ATOM 861 C CA . TRP A 1 108 ? -5.001 -0.051 1.957 1.00 98.19 108 TRP A CA 1
ATOM 862 C C . TRP A 1 108 ? -4.920 0.866 0.731 1.00 98.19 108 TRP A C 1
ATOM 864 O O . TRP A 1 108 ? -4.457 0.454 -0.336 1.00 98.19 108 TRP A O 1
ATOM 874 N N . ALA A 1 109 ? -5.352 2.121 0.875 1.00 97.88 109 ALA A N 1
ATOM 875 C CA . ALA A 1 109 ? -5.329 3.094 -0.210 1.00 97.88 109 ALA A CA 1
ATOM 876 C C . ALA A 1 109 ? -3.896 3.377 -0.692 1.00 97.88 109 ALA A C 1
ATOM 878 O O . ALA A 1 109 ? -3.658 3.420 -1.901 1.00 97.88 109 ALA A O 1
ATOM 879 N N . LYS A 1 110 ? -2.934 3.503 0.235 1.00 96.69 110 LYS A N 1
ATOM 880 C CA . LYS A 1 110 ? -1.506 3.669 -0.084 1.00 96.69 110 LYS A CA 1
ATOM 881 C C . LYS A 1 110 ? -0.955 2.470 -0.862 1.00 96.69 110 LYS A C 1
ATOM 883 O O . LYS A 1 110 ? -0.367 2.669 -1.921 1.00 96.69 110 LYS A O 1
ATOM 888 N N . MET A 1 111 ? -1.223 1.244 -0.405 1.00 98.00 111 MET A N 1
ATOM 889 C CA . MET A 1 111 ? -0.823 0.013 -1.102 1.00 98.00 111 MET A CA 1
ATOM 890 C C . MET A 1 111 ? -1.428 -0.076 -2.513 1.00 98.00 111 MET A C 1
ATOM 892 O O . MET A 1 111 ? -0.756 -0.439 -3.477 1.00 98.00 111 MET A O 1
ATOM 896 N N . ARG A 1 112 ? -2.713 0.261 -2.677 1.00 97.56 112 ARG A N 1
ATOM 897 C CA . ARG A 1 112 ? -3.338 0.256 -4.009 1.00 97.56 112 ARG A CA 1
ATOM 898 C C . ARG A 1 112 ? -2.713 1.284 -4.944 1.00 97.56 112 ARG A C 1
ATOM 900 O O . ARG A 1 112 ? -2.593 1.017 -6.139 1.00 97.56 112 ARG A O 1
ATOM 907 N N . ARG A 1 113 ? -2.349 2.454 -4.418 1.00 96.12 113 ARG A N 1
ATOM 908 C CA . ARG A 1 113 ? -1.699 3.506 -5.196 1.00 96.12 113 ARG A CA 1
ATOM 909 C C . ARG A 1 113 ? -0.315 3.069 -5.673 1.00 96.12 113 ARG A C 1
ATOM 911 O O . ARG A 1 113 ? -0.046 3.205 -6.860 1.00 96.12 113 ARG A O 1
ATOM 918 N N . SER A 1 114 ? 0.515 2.491 -4.805 1.00 96.19 114 SER A N 1
ATOM 919 C CA . SER A 1 114 ? 1.835 1.987 -5.212 1.00 96.19 114 SER A CA 1
ATOM 920 C C . SER A 1 114 ? 1.728 0.865 -6.249 1.00 96.19 114 SER A C 1
ATOM 922 O O . SER A 1 114 ? 2.476 0.854 -7.223 1.00 96.19 114 SER A O 1
ATOM 924 N N . LEU A 1 115 ? 0.727 -0.018 -6.131 1.00 95.81 115 LEU A N 1
ATOM 925 C CA . LEU A 1 115 ? 0.441 -1.019 -7.164 1.00 95.81 115 LEU A CA 1
ATOM 9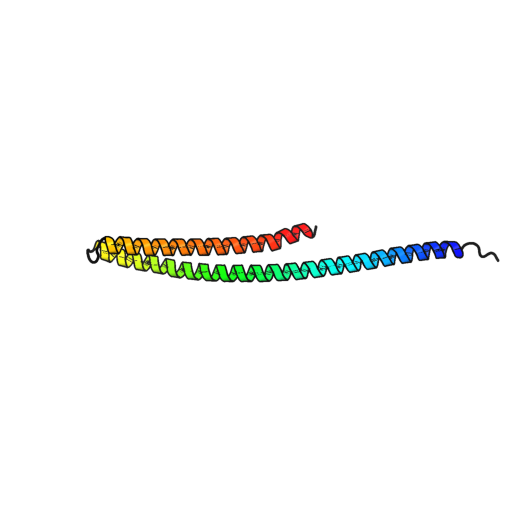26 C C . LEU A 1 115 ? 0.061 -0.384 -8.508 1.00 95.81 115 LEU A C 1
ATOM 928 O O . LEU A 1 115 ? 0.453 -0.879 -9.565 1.00 95.81 115 LEU A O 1
ATOM 932 N N . PHE A 1 116 ? -0.741 0.680 -8.485 1.00 94.62 116 PHE A N 1
ATOM 933 C CA . PHE A 1 116 ? -1.123 1.399 -9.698 1.00 94.62 116 PHE A CA 1
ATOM 934 C C . PHE A 1 116 ? 0.089 2.062 -10.362 1.00 94.62 116 PHE A C 1
ATOM 936 O O . PHE A 1 116 ? 0.271 1.915 -11.568 1.00 94.62 116 PHE A O 1
ATOM 943 N N . GLU A 1 117 ? 0.946 2.718 -9.580 1.00 92.19 117 GLU A N 1
ATOM 944 C CA . GLU A 1 117 ? 2.190 3.332 -10.061 1.00 92.19 117 GLU A CA 1
ATOM 945 C C . GLU A 1 117 ? 3.132 2.283 -10.683 1.00 92.19 117 GLU A C 1
ATOM 947 O O . GLU A 1 117 ? 3.652 2.493 -11.780 1.00 92.19 117 GLU A O 1
ATOM 952 N N . LEU A 1 118 ? 3.269 1.107 -10.057 1.00 93.69 118 LEU A N 1
ATOM 953 C CA . LEU A 1 118 ? 4.030 -0.018 -10.609 1.00 93.69 118 LEU A CA 1
ATOM 954 C C . LEU A 1 118 ? 3.455 -0.504 -11.949 1.00 93.69 118 LEU A C 1
ATOM 956 O O . LEU A 1 118 ? 4.198 -0.711 -12.908 1.00 93.69 118 LEU A O 1
ATOM 960 N N . LYS A 1 119 ? 2.128 -0.665 -12.043 1.00 91.88 119 LYS A N 1
ATOM 961 C CA . LYS A 1 119 ? 1.466 -1.064 -13.296 1.00 91.88 119 LYS A CA 1
ATOM 962 C C . LYS A 1 119 ? 1.684 -0.044 -14.402 1.00 91.88 119 LYS A C 1
ATOM 964 O O . LYS A 1 119 ? 1.943 -0.438 -15.533 1.00 91.88 119 LYS A O 1
ATOM 969 N N . LEU A 1 120 ? 1.590 1.244 -14.082 1.00 89.56 120 LEU A N 1
ATOM 970 C CA . LEU A 1 120 ? 1.804 2.310 -15.052 1.00 89.56 120 LEU A CA 1
ATOM 971 C C . LEU A 1 120 ? 3.227 2.258 -15.614 1.00 89.56 120 LEU A C 1
ATOM 973 O O . LEU A 1 120 ? 3.389 2.344 -16.827 1.00 89.56 120 LEU A O 1
ATOM 977 N N . LEU A 1 121 ? 4.237 2.023 -14.772 1.00 88.12 121 LEU A N 1
ATOM 978 C CA . LEU A 1 121 ? 5.626 1.863 -15.217 1.00 88.12 121 LEU A CA 1
ATOM 979 C C . LEU A 1 121 ? 5.809 0.675 -16.167 1.00 88.12 121 LEU A C 1
ATOM 981 O O . LEU A 1 121 ? 6.479 0.809 -17.180 1.00 88.12 121 LEU A O 1
ATOM 985 N N . VAL A 1 122 ? 5.208 -0.477 -15.871 1.00 87.12 122 VAL A N 1
ATOM 986 C CA . VAL A 1 122 ? 5.388 -1.683 -16.698 1.00 87.12 122 VAL A CA 1
ATOM 987 C C . VAL A 1 122 ? 4.592 -1.611 -18.004 1.00 87.12 122 VAL A C 1
ATOM 989 O O . VAL A 1 122 ? 5.076 -2.033 -19.051 1.00 87.12 122 VAL A O 1
ATOM 992 N N . LEU A 1 123 ? 3.365 -1.088 -17.960 1.00 84.62 123 LEU A N 1
ATOM 993 C CA . LEU A 1 123 ? 2.473 -1.081 -19.120 1.00 84.62 123 LEU A CA 1
ATOM 994 C C . LEU A 1 123 ? 2.789 0.049 -20.104 1.00 84.62 123 LEU A C 1
ATOM 996 O O . LEU A 1 123 ? 2.727 -0.188 -21.306 1.00 84.62 123 LEU A O 1
ATOM 1000 N N . SER A 1 124 ? 3.189 1.233 -19.625 1.00 74.44 124 SER A N 1
ATOM 1001 C CA . SER A 1 124 ? 3.598 2.339 -20.511 1.00 74.44 124 SER A CA 1
ATOM 1002 C C . SER A 1 124 ? 4.857 2.015 -21.320 1.00 74.44 124 SER A C 1
ATOM 1004 O O . SER A 1 124 ? 4.991 2.448 -22.459 1.00 74.44 124 SER A O 1
ATOM 1006 N N . VAL A 1 125 ? 5.756 1.189 -20.778 1.00 62.22 125 VAL A N 1
ATOM 1007 C CA . VAL A 1 125 ? 6.950 0.718 -21.495 1.00 62.22 125 VAL A CA 1
ATOM 1008 C C . VAL A 1 125 ? 6.581 -0.179 -22.676 1.00 62.22 125 VAL A C 1
ATOM 1010 O O . VAL A 1 125 ? 7.220 -0.102 -23.720 1.00 62.22 125 VAL A O 1
ATOM 1013 N N . LYS A 1 126 ? 5.524 -0.991 -22.551 1.00 58.16 126 LYS A N 1
ATOM 1014 C CA . LYS A 1 126 ? 5.099 -1.900 -23.621 1.00 58.16 126 LYS A CA 1
ATOM 1015 C C . LYS A 1 126 ? 4.560 -1.158 -24.851 1.00 58.16 126 LYS A C 1
ATOM 1017 O O . LYS A 1 126 ? 4.708 -1.663 -25.956 1.00 58.16 126 LYS A O 1
ATOM 1022 N N . GLU A 1 127 ? 3.960 0.019 -24.674 1.00 55.19 127 GLU A N 1
ATOM 1023 C CA . GLU A 1 127 ? 3.505 0.856 -25.797 1.00 55.19 127 GLU A CA 1
ATOM 1024 C C . GLU A 1 127 ? 4.665 1.539 -26.535 1.00 55.19 127 GLU A C 1
ATOM 1026 O O . GLU A 1 127 ? 4.551 1.789 -27.727 1.00 55.19 127 GLU A O 1
ATOM 1031 N N . ALA A 1 128 ? 5.790 1.804 -25.862 1.00 54.09 128 ALA A N 1
ATOM 1032 C CA . ALA A 1 128 ? 6.954 2.461 -26.462 1.00 54.09 128 ALA A CA 1
ATOM 1033 C C . ALA A 1 128 ? 7.867 1.520 -27.279 1.00 54.09 128 ALA A C 1
ATOM 1035 O O . ALA A 1 128 ? 8.766 1.997 -27.969 1.00 54.09 128 ALA A O 1
ATOM 1036 N N . GLU A 1 129 ? 7.680 0.197 -27.188 1.00 48.28 129 GLU A N 1
ATOM 1037 C CA . GLU A 1 129 ? 8.447 -0.803 -27.953 1.00 48.28 129 GLU A CA 1
ATOM 1038 C C . GLU A 1 129 ? 7.773 -1.240 -29.277 1.00 48.28 129 GLU A C 1
ATOM 1040 O O . GLU A 1 129 ? 8.292 -2.142 -29.941 1.00 48.28 129 GLU A O 1
ATOM 1045 N N . ILE A 1 130 ? 6.647 -0.621 -29.665 1.00 44.97 130 ILE A N 1
ATOM 1046 C CA . ILE A 1 130 ? 5.923 -0.851 -30.936 1.00 44.97 130 ILE A CA 1
ATOM 1047 C C . ILE A 1 130 ? 6.176 0.322 -31.886 1.00 44.97 130 ILE A C 1
ATOM 1049 O O . ILE A 1 130 ? 6.442 0.051 -33.079 1.00 44.97 130 ILE A O 1
#